Protein AF-A0A258LA56-F1 (afdb_monomer)

pLDDT: mean 83.26, std 15.12, range [38.41, 95.5]

Solvent-accessible surface area (backbone atoms only — not comparable to full-atom values): 4313 Å² total; per-residue (Å²): 133,85,76,80,77,72,57,69,84,72,48,43,73,32,38,38,35,32,30,34,28,75,85,8,40,43,40,80,74,45,54,46,63,82,41,73,65,48,50,52,50,49,60,49,49,55,70,41,80,49,77,65,62,92,59,83,93,47,75,55,46,80,47,78,45,83,42,72,55,76,129

Radius of gyration: 14.14 Å; Cα contacts (8 Å, |Δi|>4): 114; chains: 1; bounding box: 25×26×42 Å

Mean predicted aligned error: 7.21 Å

Sequence (71 aa):
PAGTKLPASELGHFNLVGDITAAGQMINIEVRPETEMAKCYAAQMAKAHFLHPPLVGRTTYPVLLDLNVTP

Structure (mmCIF, N/CA/C/O backbone):
data_AF-A0A258LA56-F1
#
_entry.id   AF-A0A258LA56-F1
#
loop_
_atom_site.group_PDB
_atom_site.id
_atom_site.type_symbol
_atom_site.label_atom_id
_atom_site.label_alt_id
_atom_site.label_comp_id
_atom_site.label_asym_id
_atom_site.label_entity_id
_atom_site.label_seq_id
_atom_site.pdbx_PDB_ins_code
_atom_site.Cartn_x
_atom_site.Cartn_y
_atom_site.Cartn_z
_atom_site.occupancy
_atom_site.B_iso_or_equiv
_atom_site.auth_seq_id
_atom_site.auth_comp_id
_atom_site.auth_asym_id
_atom_site.auth_atom_id
_atom_site.pdbx_PDB_model_num
ATOM 1 N N . PRO A 1 1 ? -5.291 18.753 22.378 1.00 38.41 1 PRO A N 1
ATOM 2 C CA . PRO A 1 1 ? -6.294 17.776 21.893 1.00 38.41 1 PRO A CA 1
ATOM 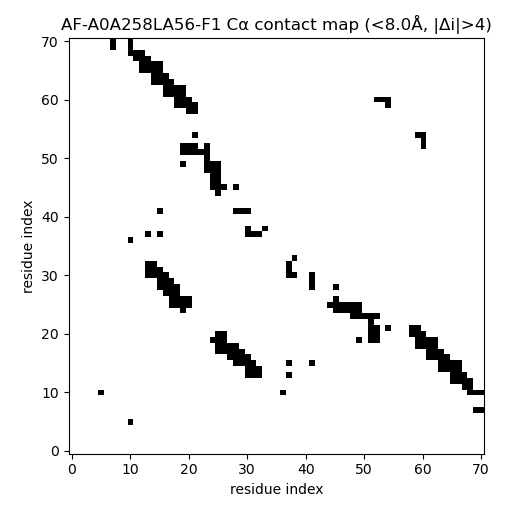3 C C . PRO A 1 1 ? -5.833 16.354 22.229 1.00 38.41 1 PRO A C 1
ATOM 5 O O . PRO A 1 1 ? -4.885 15.858 21.630 1.00 38.41 1 PRO A O 1
ATOM 8 N N . ALA A 1 2 ? -6.420 15.755 23.267 1.00 41.56 2 ALA A N 1
ATOM 9 C CA . ALA A 1 2 ? -6.114 14.379 23.632 1.00 41.56 2 ALA A CA 1
ATOM 10 C C . ALA A 1 2 ? -6.663 13.474 22.525 1.00 41.56 2 ALA A C 1
ATOM 12 O O . ALA A 1 2 ? -7.872 13.428 22.315 1.00 41.56 2 ALA A O 1
ATOM 13 N N . GLY A 1 3 ? -5.762 12.844 21.767 1.00 49.06 3 GLY A N 1
ATOM 14 C CA . GLY A 1 3 ? -6.128 11.881 20.740 1.00 49.06 3 GLY A CA 1
ATOM 15 C C . GLY A 1 3 ? -6.944 10.772 21.381 1.00 49.06 3 GLY A C 1
ATOM 16 O O . GLY A 1 3 ? -6.476 10.119 22.316 1.00 49.06 3 GLY A O 1
ATOM 17 N N . THR A 1 4 ? -8.177 10.611 20.916 1.00 49.53 4 THR A N 1
ATOM 18 C CA . THR A 1 4 ? -9.046 9.509 21.301 1.00 49.53 4 THR A CA 1
ATOM 19 C C . THR A 1 4 ? -8.282 8.214 21.054 1.00 49.53 4 THR A C 1
ATOM 21 O O . THR A 1 4 ? -8.010 7.856 19.909 1.00 49.53 4 THR A O 1
ATOM 24 N N . LYS A 1 5 ? -7.861 7.539 22.129 1.00 52.47 5 LYS A N 1
ATOM 25 C CA . LYS A 1 5 ? -7.327 6.183 22.030 1.00 52.47 5 LYS A CA 1
ATOM 26 C C . LYS A 1 5 ? -8.479 5.306 21.559 1.00 52.47 5 LYS A C 1
ATOM 28 O O . LYS A 1 5 ? -9.399 5.055 22.335 1.00 52.47 5 LYS A O 1
ATOM 33 N N . LEU A 1 6 ? -8.446 4.902 20.292 1.00 51.16 6 LEU A N 1
ATOM 34 C CA . LEU A 1 6 ? -9.366 3.895 19.779 1.00 51.16 6 LEU A CA 1
ATOM 35 C C . LEU A 1 6 ? -9.176 2.612 20.608 1.00 51.16 6 LEU A C 1
ATOM 37 O O . LEU A 1 6 ? -8.034 2.270 20.941 1.00 51.16 6 LEU A O 1
ATOM 41 N N . PRO A 1 7 ? -10.260 1.934 21.013 1.00 54.31 7 PRO A N 1
ATOM 42 C CA . PRO A 1 7 ? -10.148 0.686 21.753 1.00 54.31 7 PRO A CA 1
ATOM 43 C C . PRO A 1 7 ? -9.371 -0.345 20.922 1.00 54.31 7 PRO A C 1
ATOM 45 O O . PRO A 1 7 ? -9.512 -0.397 19.704 1.00 54.31 7 PRO A O 1
ATOM 48 N N . ALA A 1 8 ? -8.550 -1.185 21.565 1.00 53.75 8 ALA A N 1
ATOM 49 C CA . ALA A 1 8 ? -7.675 -2.144 20.873 1.00 53.75 8 ALA A CA 1
ATOM 50 C C . ALA A 1 8 ? -8.431 -3.116 19.941 1.00 53.75 8 ALA A C 1
ATOM 52 O O . ALA A 1 8 ? -7.866 -3.623 18.980 1.00 53.75 8 ALA A O 1
ATOM 53 N N . SER A 1 9 ? -9.726 -3.331 20.185 1.00 52.19 9 SER A N 1
ATOM 54 C CA . SER A 1 9 ? -10.623 -4.101 19.317 1.00 52.19 9 SER A CA 1
ATOM 55 C C . SER A 1 9 ? -10.914 -3.437 17.963 1.00 52.19 9 SER A C 1
ATOM 57 O O . SER A 1 9 ? -11.308 -4.127 17.030 1.00 52.19 9 SER A O 1
ATOM 59 N N . GLU A 1 10 ? -10.720 -2.121 17.843 1.00 55.16 10 GLU A N 1
ATOM 60 C CA . GLU A 1 10 ? -10.825 -1.359 16.589 1.00 55.16 10 GLU A CA 1
ATOM 61 C C . GLU A 1 10 ? -9.477 -1.179 15.884 1.00 55.16 10 GLU A C 1
ATOM 63 O O . GLU A 1 10 ? -9.443 -0.747 14.731 1.00 55.16 10 GLU A O 1
ATOM 68 N N . LEU A 1 11 ? -8.370 -1.568 16.535 1.00 60.78 11 LEU A N 1
ATOM 69 C CA . LEU A 1 11 ? -7.067 -1.635 15.877 1.00 60.78 11 LEU A CA 1
ATOM 70 C C . LEU A 1 11 ? -7.003 -2.748 14.819 1.00 60.78 11 LEU A C 1
ATOM 72 O O . LEU A 1 11 ? -6.053 -2.760 14.067 1.00 60.78 11 LEU A O 1
ATOM 76 N N . GLY A 1 12 ? -8.016 -3.619 14.726 1.00 72.44 12 GLY A N 1
ATOM 77 C CA . GLY A 1 12 ? -8.506 -4.276 13.505 1.00 72.44 12 GLY A CA 1
ATOM 78 C C . GLY A 1 12 ? -7.515 -4.960 12.546 1.00 72.44 12 GLY A C 1
ATOM 79 O O . GLY A 1 12 ? -6.532 -4.399 12.077 1.00 72.44 12 GLY A O 1
ATOM 80 N N . HIS A 1 13 ? -7.864 -6.169 12.117 1.00 85.38 13 HIS A N 1
ATOM 81 C CA . HIS A 1 13 ? -7.271 -6.777 10.926 1.00 85.38 13 HIS A CA 1
ATOM 82 C C . HIS A 1 13 ? -7.744 -6.039 9.663 1.00 85.38 13 HIS A C 1
ATOM 84 O O . HIS A 1 13 ? -8.941 -5.766 9.522 1.00 85.38 13 HIS A O 1
ATOM 90 N N . PHE A 1 14 ? -6.829 -5.685 8.759 1.00 90.06 14 PHE A N 1
ATOM 91 C CA . PHE A 1 14 ? -7.179 -5.079 7.475 1.00 90.06 14 PHE A CA 1
ATOM 92 C C . PHE A 1 14 ? -6.197 -5.462 6.371 1.00 90.06 14 PHE A C 1
ATOM 94 O O . PHE A 1 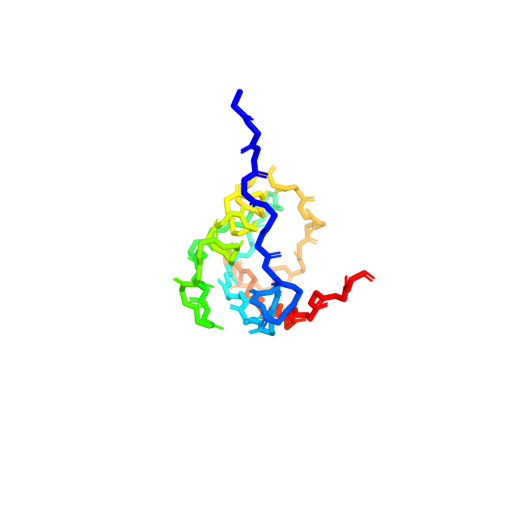14 ? -5.004 -5.643 6.593 1.00 90.06 14 PHE A O 1
ATOM 101 N N . ASN A 1 15 ? -6.714 -5.523 5.149 1.00 92.38 15 ASN A N 1
ATOM 102 C CA . ASN A 1 15 ? -5.912 -5.706 3.951 1.00 92.38 15 ASN A CA 1
ATOM 103 C C . ASN A 1 15 ? -5.623 -4.351 3.318 1.00 92.38 15 ASN A C 1
ATOM 105 O O . ASN A 1 15 ? -6.524 -3.519 3.199 1.00 92.38 15 ASN A O 1
ATOM 109 N N . LEU A 1 16 ? -4.393 -4.167 2.856 1.00 93.19 16 LEU A N 1
ATOM 110 C CA . LEU A 1 16 ? -3.994 -3.074 1.983 1.00 93.19 16 LEU A CA 1
ATOM 111 C C . LEU A 1 16 ? -3.545 -3.661 0.647 1.00 93.19 16 LEU A C 1
ATOM 113 O O . LEU A 1 16 ? -2.681 -4.533 0.603 1.00 93.19 16 LEU A O 1
ATOM 117 N N . VAL A 1 17 ? -4.125 -3.181 -0.443 1.00 95.06 17 VAL A N 1
ATOM 118 C CA . VAL A 1 17 ? -3.759 -3.567 -1.806 1.00 95.06 17 VAL A CA 1
ATOM 119 C C . VAL A 1 17 ? -3.199 -2.341 -2.504 1.00 95.06 17 VAL A C 1
ATOM 121 O O . VAL A 1 17 ? -3.709 -1.242 -2.312 1.00 95.06 17 VAL A O 1
ATOM 124 N N . GLY A 1 18 ? -2.146 -2.510 -3.292 1.00 94.94 18 GLY A N 1
ATOM 125 C CA . GLY A 1 18 ? -1.579 -1.420 -4.073 1.00 94.94 18 GLY A CA 1
ATOM 126 C C . GLY A 1 18 ? -0.545 -1.903 -5.075 1.00 94.94 18 GLY A C 1
ATOM 127 O O . GLY A 1 18 ? -0.239 -3.090 -5.161 1.00 94.94 18 GLY A O 1
ATOM 128 N N . ASP A 1 19 ? 0.018 -0.960 -5.814 1.00 95.50 19 ASP A N 1
ATOM 129 C CA . ASP A 1 19 ? 0.996 -1.205 -6.865 1.00 95.50 19 ASP A CA 1
ATOM 130 C C . ASP A 1 19 ? 2.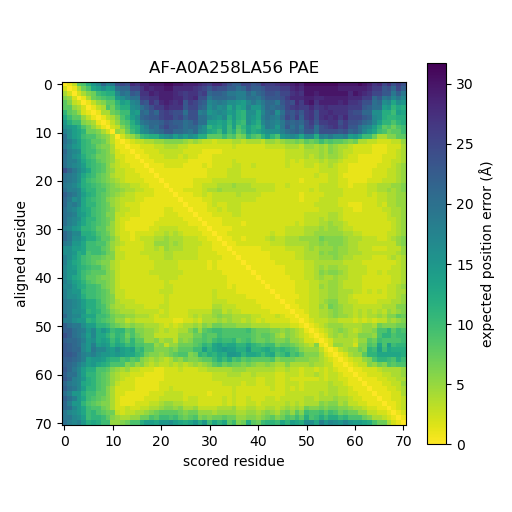304 -0.482 -6.547 1.00 95.50 19 ASP A C 1
ATOM 132 O O . ASP A 1 19 ? 2.314 0.732 -6.358 1.00 95.50 19 ASP A O 1
ATOM 136 N N . ILE A 1 20 ? 3.429 -1.195 -6.529 1.00 94.75 20 ILE A N 1
ATOM 137 C CA . ILE A 1 20 ? 4.756 -0.589 -6.374 1.00 94.75 20 ILE A CA 1
ATOM 138 C C . ILE A 1 20 ? 5.330 -0.272 -7.757 1.00 94.75 20 ILE A C 1
ATOM 140 O O . ILE A 1 20 ? 5.454 -1.140 -8.621 1.00 94.75 20 ILE A O 1
ATOM 144 N N . THR A 1 21 ? 5.691 0.986 -7.971 1.00 94.12 21 THR A N 1
ATOM 145 C CA . THR A 1 21 ? 6.318 1.480 -9.203 1.00 94.12 21 THR A CA 1
ATOM 146 C C . THR A 1 21 ? 7.800 1.102 -9.290 1.00 94.12 21 THR A C 1
ATOM 148 O O . THR A 1 21 ? 8.431 0.718 -8.305 1.00 94.12 21 THR A O 1
ATOM 151 N N . ALA A 1 22 ? 8.404 1.302 -10.465 1.00 92.25 22 ALA A N 1
ATOM 152 C CA . ALA A 1 22 ? 9.848 1.134 -10.666 1.00 92.25 22 ALA A CA 1
ATOM 153 C C . ALA A 1 22 ? 10.714 2.012 -9.747 1.00 92.25 22 ALA A C 1
ATOM 155 O O . ALA A 1 22 ? 11.857 1.659 -9.488 1.00 92.25 22 ALA A O 1
ATOM 156 N N . ALA A 1 23 ? 10.174 3.129 -9.246 1.00 91.44 23 ALA A N 1
ATOM 157 C CA . ALA A 1 23 ? 10.839 4.039 -8.311 1.00 91.44 23 ALA A CA 1
ATOM 158 C C . ALA A 1 23 ? 10.623 3.655 -6.831 1.00 91.44 23 ALA A C 1
ATOM 160 O O . ALA A 1 23 ? 10.969 4.420 -5.930 1.00 91.44 23 ALA A O 1
ATOM 161 N N . GLY A 1 24 ? 9.992 2.505 -6.568 1.00 92.56 24 GLY A N 1
ATOM 162 C CA . GLY A 1 24 ? 9.703 2.044 -5.212 1.00 92.56 24 GLY A CA 1
ATOM 163 C C . GLY A 1 24 ? 8.574 2.817 -4.526 1.00 92.56 24 GLY A C 1
ATOM 164 O O . GLY A 1 24 ? 8.447 2.745 -3.311 1.00 92.56 24 GLY A O 1
ATOM 165 N N . GLN A 1 25 ? 7.758 3.572 -5.264 1.00 94.12 25 GLN A N 1
ATOM 166 C CA . GLN A 1 25 ? 6.594 4.276 -4.712 1.00 94.12 25 GLN A CA 1
ATOM 167 C C . GLN A 1 25 ? 5.343 3.415 -4.838 1.00 94.12 25 GLN A C 1
ATOM 169 O O . GLN A 1 25 ? 5.134 2.820 -5.896 1.00 94.12 25 GLN A O 1
ATOM 174 N N . MET A 1 26 ? 4.507 3.386 -3.800 1.00 94.44 26 MET A N 1
ATOM 175 C CA . MET A 1 26 ? 3.223 2.690 -3.837 1.00 94.44 26 MET A CA 1
ATOM 176 C C . MET A 1 26 ? 2.101 3.614 -4.333 1.00 94.44 26 MET A C 1
ATOM 178 O O . MET A 1 26 ? 1.930 4.721 -3.828 1.00 94.44 26 MET A O 1
ATOM 182 N N . ILE A 1 27 ? 1.328 3.141 -5.308 1.00 94.31 27 ILE A N 1
ATOM 183 C CA . ILE A 1 27 ? 0.169 3.817 -5.908 1.00 94.31 27 ILE A CA 1
ATOM 184 C C . ILE A 1 27 ? -1.062 2.898 -5.879 1.00 94.31 27 ILE A C 1
ATOM 186 O O . ILE A 1 27 ? -0.957 1.740 -5.477 1.00 94.31 27 ILE A O 1
ATOM 190 N N . ASN A 1 28 ? -2.225 3.410 -6.303 1.00 95.25 28 ASN A N 1
ATOM 191 C CA . ASN A 1 28 ? -3.492 2.662 -6.368 1.00 95.25 28 ASN A CA 1
ATOM 192 C C . ASN A 1 28 ? -3.851 1.960 -5.047 1.00 95.25 28 ASN A C 1
ATOM 194 O O . ASN A 1 28 ? -4.277 0.810 -5.038 1.00 95.25 28 ASN A O 1
ATOM 198 N N . ILE A 1 29 ? -3.617 2.646 -3.925 1.00 95.06 29 ILE A N 1
ATOM 199 C CA . ILE A 1 29 ? -3.779 2.053 -2.600 1.00 95.06 29 ILE A CA 1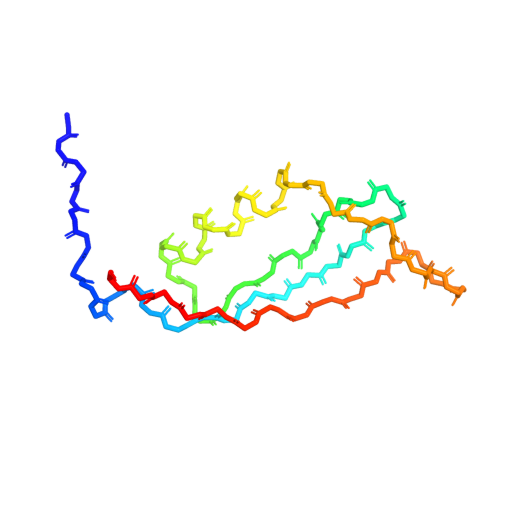
ATOM 200 C C . ILE A 1 29 ? -5.262 1.950 -2.249 1.00 95.06 29 ILE A C 1
ATOM 202 O O . ILE A 1 29 ? -5.955 2.962 -2.150 1.00 95.06 29 ILE A O 1
ATOM 206 N N . GLU A 1 30 ? -5.712 0.733 -1.976 1.00 94.56 30 GLU A N 1
ATOM 207 C CA . GLU A 1 30 ? -7.025 0.421 -1.423 1.00 94.56 30 GLU A CA 1
ATOM 208 C C . GLU A 1 30 ? -6.870 -0.290 -0.079 1.00 94.56 30 GLU A C 1
ATOM 210 O O . GLU A 1 30 ? -5.959 -1.096 0.107 1.00 94.56 30 GLU A O 1
ATOM 215 N N . VAL A 1 31 ? -7.785 -0.035 0.858 1.00 92.44 31 VAL A N 1
ATOM 216 C CA . VAL A 1 31 ? -7.824 -0.735 2.149 1.00 92.44 31 VAL A CA 1
ATOM 217 C C . VAL A 1 31 ? -9.191 -1.334 2.419 1.00 92.44 31 VAL A C 1
ATOM 219 O O . VAL A 1 31 ? -10.214 -0.735 2.092 1.00 92.44 31 VAL A O 1
ATOM 222 N N . ARG A 1 32 ? -9.220 -2.528 3.019 1.00 90.06 32 ARG A N 1
ATOM 223 C CA . ARG A 1 32 ? -10.459 -3.245 3.343 1.00 90.06 32 ARG A CA 1
ATOM 224 C C . ARG A 1 32 ? -10.339 -3.946 4.707 1.00 90.06 32 ARG A C 1
ATOM 226 O O . ARG A 1 32 ? -9.476 -4.815 4.835 1.00 90.06 32 ARG A O 1
ATOM 233 N N . PRO A 1 33 ? -11.209 -3.638 5.692 1.00 88.44 33 PRO A N 1
ATOM 234 C CA . PRO A 1 33 ? -12.248 -2.601 5.664 1.00 88.44 33 PRO A CA 1
ATOM 235 C C . PRO A 1 33 ? -11.676 -1.171 5.707 1.00 88.44 33 PRO A C 1
ATOM 237 O O . PRO A 1 33 ? -10.574 -0.930 6.189 1.00 88.44 33 PRO A O 1
ATOM 240 N N . GLU A 1 34 ? -12.458 -0.205 5.225 1.00 87.88 34 GLU A N 1
ATOM 241 C CA . GLU A 1 34 ? -12.104 1.221 5.164 1.00 87.88 34 GLU A CA 1
ATOM 242 C C . GLU A 1 34 ? -12.236 1.946 6.522 1.00 87.88 34 GLU A C 1
ATOM 244 O O . GLU A 1 34 ? -12.968 2.928 6.663 1.00 87.88 34 GLU A O 1
ATOM 249 N N . THR A 1 35 ? -11.528 1.477 7.548 1.00 86.81 35 THR A N 1
ATOM 250 C CA . THR A 1 35 ? -11.505 2.141 8.863 1.00 86.81 35 THR A CA 1
ATOM 251 C C . THR A 1 35 ? -10.608 3.382 8.853 1.00 86.81 35 THR A C 1
ATOM 253 O O . THR A 1 35 ? -9.720 3.519 8.007 1.00 86.81 35 THR A O 1
ATOM 256 N N . GLU A 1 36 ? -10.797 4.299 9.808 1.00 86.38 36 GLU A N 1
ATOM 257 C CA . GLU A 1 36 ? -9.932 5.485 9.941 1.00 86.38 36 GLU A CA 1
ATOM 258 C C . GLU A 1 36 ? -8.459 5.108 10.127 1.00 86.38 36 GLU A C 1
ATOM 260 O O . GLU A 1 36 ? -7.571 5.715 9.526 1.00 86.38 36 GLU A O 1
ATOM 265 N N . MET A 1 37 ? -8.196 4.060 10.909 1.00 84.62 37 MET A N 1
ATOM 266 C CA . MET A 1 37 ? -6.846 3.553 11.119 1.00 84.62 37 MET A CA 1
ATOM 267 C C . MET A 1 37 ? -6.252 2.975 9.828 1.00 84.62 37 MET A C 1
ATOM 269 O O . MET A 1 37 ? -5.123 3.323 9.482 1.00 84.62 37 MET A O 1
ATOM 273 N N . ALA A 1 38 ? -7.000 2.151 9.087 1.00 88.50 38 ALA A N 1
ATOM 274 C CA . ALA A 1 38 ? -6.528 1.591 7.821 1.00 88.50 38 ALA A CA 1
ATOM 275 C C . ALA A 1 38 ? -6.222 2.700 6.800 1.00 88.50 38 ALA A C 1
ATOM 277 O O . ALA A 1 38 ? -5.185 2.672 6.138 1.00 88.50 38 ALA A O 1
ATOM 278 N N . LYS A 1 39 ? -7.070 3.737 6.735 1.00 89.75 39 LYS A N 1
ATOM 279 C CA . LYS A 1 39 ? -6.842 4.931 5.901 1.00 89.75 39 LYS A CA 1
ATOM 280 C C . LYS A 1 39 ? -5.604 5.714 6.337 1.00 89.75 39 LYS A C 1
ATOM 282 O O . LYS A 1 39 ? -4.824 6.145 5.488 1.00 89.75 39 LYS A O 1
ATOM 287 N N . CYS A 1 40 ? -5.390 5.871 7.643 1.00 89.56 40 CYS A N 1
ATOM 288 C CA . CYS A 1 40 ? -4.182 6.496 8.178 1.00 89.56 40 CYS A CA 1
ATOM 289 C C . CYS A 1 40 ? -2.928 5.712 7.766 1.00 89.56 40 CYS A C 1
ATOM 291 O O . CYS A 1 40 ? -1.968 6.304 7.272 1.00 89.56 40 CYS A O 1
ATOM 293 N N . TYR A 1 41 ? -2.959 4.383 7.887 1.00 89.31 41 TYR A N 1
ATOM 294 C CA . TYR A 1 41 ? -1.849 3.521 7.489 1.00 89.31 41 TYR A CA 1
ATOM 295 C C . TYR A 1 41 ? -1.585 3.601 5.980 1.00 89.31 41 TYR A C 1
ATOM 297 O O . TYR A 1 41 ? -0.448 3.812 5.565 1.00 89.31 41 TYR A O 1
ATOM 305 N N . ALA A 1 42 ? -2.634 3.548 5.153 1.00 91.25 42 ALA A N 1
ATOM 306 C CA . ALA A 1 42 ? -2.538 3.732 3.705 1.00 91.25 42 ALA A CA 1
ATOM 307 C C . ALA A 1 42 ? -1.868 5.058 3.318 1.00 91.25 42 ALA A C 1
ATOM 309 O O . ALA A 1 42 ? -0.993 5.084 2.454 1.00 91.25 42 ALA A O 1
ATOM 310 N N . ALA A 1 43 ? -2.214 6.154 4.001 1.00 92.06 43 ALA A N 1
ATOM 311 C CA . ALA A 1 43 ? -1.599 7.457 3.767 1.00 92.06 43 ALA A CA 1
ATOM 312 C C . ALA A 1 43 ? -0.103 7.498 4.132 1.00 92.06 43 ALA A C 1
ATOM 314 O O . ALA A 1 43 ? 0.643 8.282 3.542 1.00 92.06 43 ALA A O 1
ATOM 315 N N . GLN A 1 44 ? 0.349 6.679 5.088 1.00 91.88 44 GLN A N 1
ATOM 316 C CA . GLN A 1 44 ? 1.777 6.518 5.381 1.00 91.88 44 GLN A CA 1
ATOM 317 C C . GLN A 1 44 ? 2.467 5.643 4.331 1.00 91.88 44 GLN A C 1
ATOM 319 O O . GLN A 1 44 ? 3.552 5.991 3.873 1.00 91.88 44 GLN A O 1
ATOM 324 N N . MET A 1 45 ? 1.818 4.565 3.882 1.00 91.12 45 MET A N 1
ATOM 325 C CA . MET A 1 45 ? 2.352 3.692 2.830 1.00 91.12 45 MET A CA 1
ATOM 326 C C . MET A 1 45 ? 2.524 4.427 1.497 1.00 91.12 45 MET A C 1
ATOM 328 O O . MET A 1 45 ? 3.526 4.223 0.819 1.00 91.12 45 MET A O 1
ATOM 332 N N . ALA A 1 46 ? 1.632 5.367 1.173 1.00 90.81 46 ALA A N 1
ATOM 333 C CA . ALA A 1 46 ? 1.771 6.257 0.015 1.00 90.81 46 ALA A CA 1
ATOM 334 C C . ALA A 1 46 ? 3.035 7.141 0.057 1.00 90.81 46 ALA A C 1
ATOM 336 O O . ALA A 1 46 ? 3.490 7.623 -0.977 1.00 90.81 46 ALA A O 1
ATOM 337 N N . LYS A 1 47 ? 3.592 7.388 1.251 1.00 92.94 47 LYS A N 1
ATOM 338 C CA . LYS A 1 47 ? 4.801 8.203 1.464 1.00 92.94 47 LYS A CA 1
ATOM 339 C C . LYS A 1 47 ? 6.060 7.359 1.653 1.00 92.94 47 LYS A C 1
ATOM 341 O O . LYS A 1 47 ? 7.159 7.910 1.681 1.00 92.94 47 LYS A O 1
ATOM 346 N N . ALA A 1 48 ? 5.908 6.051 1.840 1.00 90.38 48 ALA A N 1
ATOM 347 C CA . ALA A 1 48 ? 7.020 5.143 2.043 1.00 90.38 48 ALA A CA 1
ATOM 348 C C . ALA A 1 48 ? 7.757 4.875 0.724 1.00 90.38 48 ALA A C 1
ATOM 350 O O . ALA A 1 48 ? 7.171 4.899 -0.359 1.00 90.38 48 ALA A O 1
ATOM 351 N N . HIS A 1 49 ? 9.051 4.578 0.837 1.00 92.56 49 HIS A N 1
ATOM 352 C CA . HIS A 1 49 ? 9.856 4.065 -0.264 1.00 92.56 49 H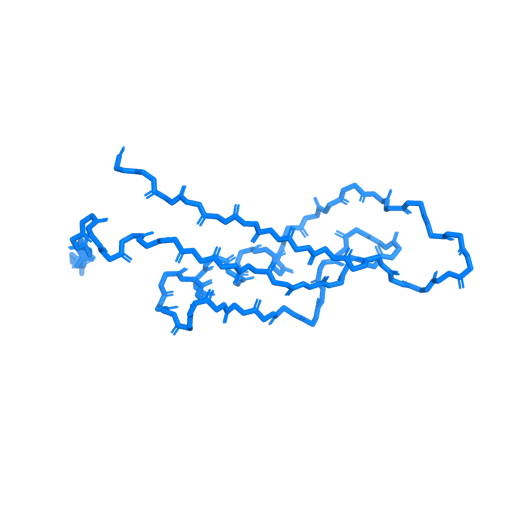IS A CA 1
ATOM 353 C C . HIS A 1 49 ? 10.128 2.580 -0.047 1.00 92.56 49 HIS A C 1
ATOM 355 O O . HIS A 1 49 ? 10.744 2.179 0.940 1.00 92.56 49 HIS A O 1
ATOM 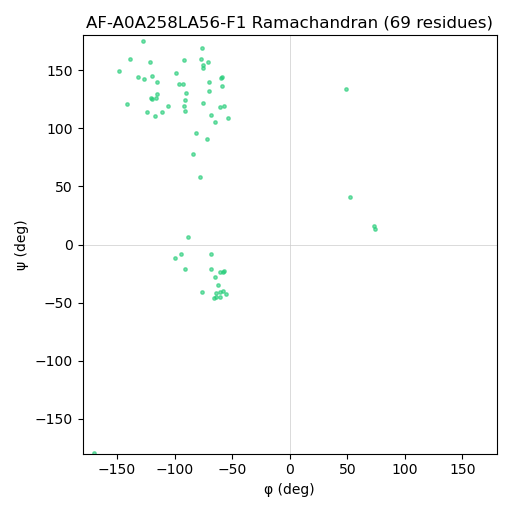361 N N . PHE A 1 50 ? 9.665 1.773 -0.990 1.00 90.12 50 PHE A N 1
ATOM 362 C CA . PHE A 1 50 ? 9.875 0.337 -1.042 1.00 90.12 50 PHE A CA 1
ATOM 363 C C . PHE A 1 50 ? 11.119 0.014 -1.864 1.00 90.12 50 PHE A C 1
ATOM 365 O O . PHE A 1 50 ? 11.567 0.802 -2.700 1.00 90.12 50 PHE A O 1
ATOM 372 N N . LEU A 1 51 ? 11.671 -1.178 -1.645 1.00 89.00 51 LEU A N 1
ATOM 373 C CA . LEU A 1 51 ? 12.713 -1.700 -2.519 1.00 89.00 51 LEU A CA 1
ATOM 374 C C . LEU A 1 51 ? 12.177 -1.821 -3.947 1.00 89.00 51 LEU A C 1
ATOM 376 O O . LEU A 1 51 ? 11.018 -2.181 -4.156 1.00 89.00 51 LEU A O 1
ATOM 380 N N . HIS A 1 52 ? 13.037 -1.538 -4.924 1.00 86.12 52 HIS A N 1
ATOM 381 C CA . HIS A 1 52 ? 12.684 -1.646 -6.333 1.00 86.12 52 HIS A CA 1
ATOM 382 C C . HIS A 1 52 ? 12.281 -3.091 -6.669 1.00 86.12 52 HIS A C 1
ATOM 384 O O . HIS A 1 52 ? 13.103 -4.001 -6.511 1.00 86.12 52 HIS A O 1
ATOM 390 N N . PRO A 1 53 ? 11.036 -3.327 -7.114 1.00 82.94 53 PRO A N 1
ATOM 391 C CA . PRO A 1 53 ? 10.580 -4.672 -7.416 1.00 82.94 53 PRO A CA 1
ATOM 392 C C . PRO A 1 53 ? 11.172 -5.171 -8.746 1.00 82.94 53 PRO A C 1
ATOM 394 O O . PRO A 1 53 ? 11.482 -4.369 -9.631 1.00 82.94 53 PRO A O 1
ATOM 397 N N . PRO A 1 54 ? 11.302 -6.496 -8.940 1.00 83.25 54 PRO A N 1
ATOM 398 C CA . PRO A 1 54 ? 11.728 -7.065 -10.213 1.00 83.25 54 PRO A CA 1
ATOM 399 C C . PRO A 1 54 ? 10.606 -6.939 -11.256 1.00 83.25 54 PRO A C 1
ATOM 401 O O . PRO A 1 54 ? 9.739 -7.803 -11.394 1.00 83.25 54 PRO A O 1
ATOM 404 N N . LEU A 1 55 ? 10.615 -5.836 -12.001 1.00 83.12 55 LEU A N 1
ATOM 405 C CA . LEU A 1 55 ? 9.629 -5.525 -13.035 1.00 83.12 55 LEU A CA 1
ATOM 406 C C 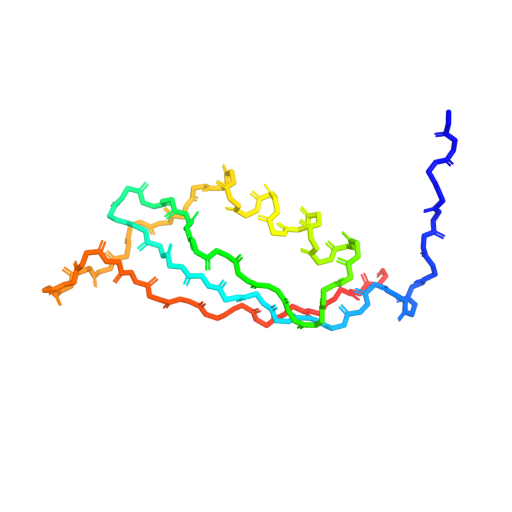. LEU A 1 55 ? 9.991 -6.190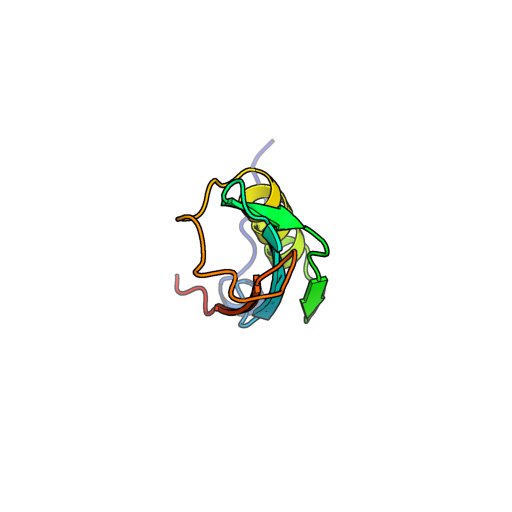 -14.372 1.00 83.12 55 LEU A C 1
ATOM 408 O O . LEU A 1 55 ? 10.508 -5.554 -15.287 1.00 83.12 55 LEU A O 1
ATOM 412 N N . VAL A 1 56 ? 9.730 -7.491 -14.509 1.00 82.62 56 VAL A N 1
ATOM 413 C CA . VAL A 1 56 ? 9.931 -8.198 -15.787 1.00 82.62 56 VAL A CA 1
ATOM 414 C C . VAL A 1 56 ? 8.724 -7.955 -16.698 1.00 82.62 56 VAL A C 1
ATOM 416 O O . VAL A 1 56 ? 7.695 -8.616 -16.577 1.00 82.62 56 VAL A O 1
ATOM 419 N N . GLY A 1 57 ? 8.837 -6.970 -17.594 1.00 80.94 57 GLY A N 1
ATOM 420 C CA . GLY A 1 57 ? 7.813 -6.663 -18.604 1.00 80.94 57 GLY A CA 1
ATOM 421 C C . GLY A 1 57 ? 6.548 -5.975 -18.072 1.00 80.94 57 GLY A C 1
ATOM 422 O O . GLY A 1 57 ? 5.549 -5.909 -18.783 1.00 80.94 57 GLY A O 1
ATOM 423 N N . ARG A 1 58 ? 6.573 -5.463 -16.835 1.00 86.56 58 ARG A N 1
ATOM 424 C CA . ARG A 1 58 ? 5.478 -4.696 -16.214 1.00 86.56 58 ARG A CA 1
ATOM 425 C C . ARG A 1 58 ? 5.961 -3.310 -15.799 1.00 86.56 58 ARG A C 1
ATOM 427 O O . ARG A 1 58 ? 7.149 -3.108 -15.585 1.00 86.56 58 ARG A O 1
ATOM 434 N N . THR A 1 59 ? 5.040 -2.363 -15.664 1.00 87.56 59 THR A N 1
ATOM 435 C CA . THR A 1 59 ? 5.328 -1.006 -15.167 1.00 87.56 59 THR A CA 1
ATOM 436 C C . THR A 1 59 ? 5.163 -0.887 -13.650 1.00 87.56 59 THR A C 1
ATOM 438 O O . THR A 1 59 ? 5.748 0.007 -13.037 1.00 87.56 59 THR A O 1
ATOM 441 N N . THR A 1 60 ? 4.402 -1.802 -13.046 1.00 93.25 60 THR A N 1
ATOM 442 C CA . THR A 1 60 ? 4.145 -1.878 -11.606 1.00 93.25 60 THR A CA 1
ATOM 443 C C . THR A 1 60 ? 4.171 -3.319 -11.097 1.00 93.25 60 THR A C 1
ATOM 445 O O . THR A 1 60 ? 4.023 -4.282 -11.858 1.00 93.25 60 THR A O 1
ATOM 448 N N . TYR A 1 61 ? 4.372 -3.458 -9.788 1.00 93.50 61 TYR A N 1
ATOM 449 C CA . TYR A 1 61 ? 4.351 -4.718 -9.062 1.00 93.50 61 TYR A CA 1
ATOM 450 C C . TYR A 1 61 ? 3.204 -4.707 -8.040 1.00 93.50 61 TYR A C 1
ATOM 452 O O . TYR A 1 61 ? 3.291 -3.957 -7.064 1.00 93.50 61 TYR A O 1
ATOM 460 N N . PRO A 1 62 ? 2.139 -5.501 -8.241 1.00 93.25 62 PRO A N 1
ATOM 461 C CA . PRO A 1 62 ? 1.013 -5.525 -7.320 1.00 93.25 62 PRO A CA 1
ATOM 462 C C . PRO A 1 62 ? 1.419 -6.178 -5.999 1.00 93.25 62 PRO A C 1
ATOM 464 O O . PRO A 1 62 ? 2.116 -7.196 -5.980 1.00 93.25 62 PRO A O 1
ATOM 467 N N . VAL A 1 63 ? 0.949 -5.615 -4.893 1.00 92.62 63 VAL A N 1
ATOM 468 C CA . VAL A 1 63 ? 1.149 -6.149 -3.548 1.00 92.62 63 VAL A CA 1
ATOM 469 C C . VAL A 1 63 ? -0.162 -6.194 -2.781 1.00 92.62 63 VAL A C 1
ATOM 471 O O . VAL A 1 63 ? -1.011 -5.312 -2.900 1.00 92.62 63 VAL A O 1
ATOM 474 N N . LEU A 1 64 ? -0.292 -7.232 -1.962 1.00 93.50 64 LEU A N 1
ATOM 475 C CA . LEU A 1 64 ? -1.302 -7.335 -0.924 1.00 93.50 64 LEU A CA 1
ATOM 476 C C . LEU A 1 64 ? -0.569 -7.456 0.405 1.00 93.50 64 LEU A C 1
ATOM 478 O O . LEU A 1 64 ? 0.291 -8.319 0.578 1.00 93.50 64 LEU A O 1
ATOM 482 N N . LEU A 1 65 ? -0.898 -6.560 1.319 1.00 91.25 65 LEU A N 1
ATOM 483 C CA . LEU A 1 65 ? -0.377 -6.516 2.670 1.00 91.25 65 LEU A CA 1
ATOM 484 C C . LEU A 1 65 ? -1.514 -6.877 3.607 1.00 91.25 65 LEU A C 1
ATOM 486 O O . LEU A 1 65 ? -2.495 -6.140 3.713 1.00 91.25 65 LEU A O 1
ATOM 490 N N . ASP A 1 66 ? -1.360 -8.018 4.262 1.00 91.94 66 ASP A N 1
ATOM 491 C CA . ASP A 1 66 ? -2.276 -8.460 5.294 1.00 91.94 66 ASP A CA 1
ATOM 492 C C . ASP A 1 66 ? -1.778 -7.962 6.656 1.00 91.94 66 ASP A C 1
ATOM 494 O O . ASP A 1 66 ? -0.676 -8.316 7.087 1.00 91.94 66 ASP A O 1
ATOM 498 N N . LEU A 1 67 ? -2.537 -7.072 7.296 1.00 89.19 67 LEU A N 1
ATOM 499 C CA . LEU A 1 67 ? -2.104 -6.345 8.486 1.00 89.19 67 LEU A CA 1
ATOM 500 C C . LEU A 1 67 ? -2.963 -6.731 9.686 1.00 89.19 67 LEU A C 1
ATOM 502 O O . LEU A 1 67 ? -4.190 -6.661 9.657 1.00 89.19 67 LEU A O 1
ATOM 506 N N . ASN A 1 68 ? -2.289 -7.089 10.776 1.00 86.69 68 ASN A N 1
ATOM 507 C CA . ASN A 1 68 ? -2.899 -7.326 12.075 1.00 86.69 68 ASN A CA 1
ATOM 508 C C . ASN A 1 68 ? -2.218 -6.430 13.110 1.00 86.69 68 ASN A C 1
ATOM 510 O O . ASN A 1 68 ? -1.027 -6.602 13.381 1.00 86.69 68 ASN A O 1
ATOM 514 N N . VAL A 1 69 ? -2.949 -5.470 13.673 1.00 79.56 69 VAL A N 1
ATOM 515 C CA . VAL A 1 69 ? -2.400 -4.574 14.695 1.00 79.56 69 VAL A CA 1
ATOM 516 C C . VAL A 1 69 ? -2.672 -5.170 16.069 1.00 79.56 69 VAL A C 1
ATOM 518 O O . VAL A 1 69 ? -3.819 -5.369 16.468 1.00 79.56 69 VAL A O 1
ATOM 521 N N . THR A 1 70 ? -1.602 -5.449 16.805 1.00 73.00 70 THR A N 1
ATOM 522 C CA . THR A 1 70 ? -1.674 -5.898 18.196 1.00 73.00 70 THR A CA 1
ATOM 523 C C . THR A 1 70 ? -1.440 -4.719 19.151 1.00 73.00 70 THR A C 1
ATOM 525 O O . THR A 1 70 ? -0.682 -3.814 18.794 1.00 73.00 70 THR A O 1
ATOM 528 N N . PRO A 1 71 ? -2.076 -4.711 20.337 1.00 64.75 71 PRO A N 1
ATOM 529 C CA . PRO A 1 71 ? -1.817 -3.716 21.378 1.00 64.75 71 PRO A CA 1
ATOM 530 C C . PRO A 1 71 ? -0.371 -3.718 21.891 1.00 64.75 71 PRO A C 1
ATOM 532 O O . PRO A 1 71 ? 0.296 -4.776 21.799 1.00 64.75 71 PRO A O 1
#

Nearest PDB structures (foldseek):
  6i97-assembly1_E  TM=6.043E-01  e=1.690E-01  Pseudomonas aeruginosa
  2x9a-assembly1_D  TM=5.279E-01  e=1.032E+00  Escherichia coli
  3qdr-assembly1_A  TM=5.366E-01  e=2.242E+00  Escherichia coli K-12
  1s62-assembly1_A  TM=5.515E-01  e=4.278E+00  Escherichia coli
  5tva-assembly2_B  TM=3.678E-01  e=3.759E+00  Aquifex aeolicus

Foldseek 3Di:
DPPPPDPQVLLDKKKWKFWQFQQQATPPI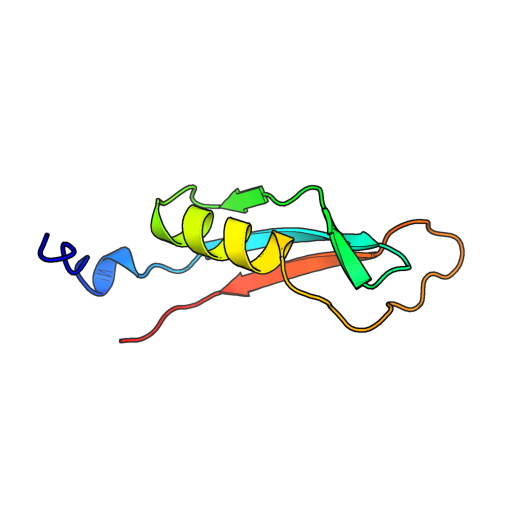DMPPPDPNRVVVSVVSRVDGHDRDPQDPHGIDIDMDTDDDGD

Secondary structure (DSSP, 8-state):
-------GGGS-EEEEEEEEETTSBEEEEEEES--HHHHHHHHHHTT-BPPPP--SS-SEEEEEEEEE---